Protein AF-A0A091C5Z1-F1 (afdb_monomer_lite)

Secondary structure (DSSP, 8-state):
-PPPPPHHHHHHHHHHHHHS--S---HHHHHHHHHHTTSB-TTSPBPHHHHHTTS-S-----TT--HHHHHHH-TT-

Foldseek 3Di:
DDDDAAPVLVVVQCCCCPVVVDPDDDSVVSRVVCCVVQQAPPVRHGHPVCVVVCVDVDDDDDPPDDPVNVCVVVVVD

Organism: NCBI:txid1302649

Radius of gyration: 13.73 Å; chains: 1; bounding box: 37×22×33 Å

pLDDT: mean 80.73, std 10.39, range [51.59, 94.94]

Sequence (77 aa):
MEIIYPPLVEQSVKYHLQANKQETVNKAEIYRAMVERGILTENGQPTDYALKNGWIKDFYEEEDLSFEMFLDIFPIF

Structure (mmCIF, N/CA/C/O backbone):
data_AF-A0A091C5Z1-F1
#
_entry.id   AF-A0A091C5Z1-F1
#
loop_
_atom_site.group_PDB
_atom_site.id
_atom_site.type_symbol
_atom_site.label_atom_id
_atom_site.label_alt_id
_atom_site.label_comp_id
_atom_site.label_asym_id
_atom_site.label_entity_id
_atom_site.label_seq_id
_atom_site.pdbx_PDB_ins_code
_atom_site.Cartn_x
_atom_site.Cartn_y
_atom_site.Cartn_z
_atom_site.occupancy
_atom_site.B_iso_or_equiv
_atom_site.auth_seq_id
_atom_site.auth_comp_id
_atom_site.auth_asym_id
_atom_site.auth_atom_id
_atom_site.pdbx_PDB_model_num
ATOM 1 N N . MET A 1 1 ? 2.589 -6.766 16.248 1.00 51.59 1 MET A N 1
ATOM 2 C CA . MET A 1 1 ? 3.243 -6.749 14.928 1.00 51.59 1 MET A CA 1
ATOM 3 C C . MET A 1 1 ? 2.531 -5.678 14.131 1.00 51.59 1 MET A C 1
ATOM 5 O O . MET A 1 1 ? 1.324 -5.794 13.951 1.00 51.59 1 MET A O 1
ATOM 9 N N . GLU A 1 2 ? 3.218 -4.587 13.819 1.00 67.56 2 GLU A N 1
ATOM 10 C CA . GLU A 1 2 ? 2.643 -3.473 13.065 1.00 67.56 2 GLU A CA 1
ATOM 11 C C . GLU A 1 2 ? 2.807 -3.769 11.571 1.00 67.56 2 GLU A C 1
ATOM 13 O O . GLU A 1 2 ? 3.890 -4.154 11.136 1.00 67.56 2 GLU A O 1
ATOM 18 N N . ILE A 1 3 ? 1.712 -3.709 10.811 1.00 72.50 3 ILE A N 1
ATOM 19 C CA . ILE A 1 3 ? 1.727 -3.968 9.366 1.00 72.50 3 ILE A CA 1
ATOM 20 C C . ILE A 1 3 ? 1.914 -2.628 8.664 1.00 72.50 3 ILE A C 1
ATOM 22 O O . ILE A 1 3 ? 1.087 -1.729 8.826 1.00 72.50 3 ILE A O 1
ATOM 26 N N . ILE A 1 4 ? 2.979 -2.524 7.874 1.00 77.00 4 ILE A N 1
ATOM 27 C CA . ILE A 1 4 ? 3.267 -1.354 7.046 1.00 77.00 4 ILE A CA 1
ATOM 28 C C . ILE A 1 4 ? 2.563 -1.548 5.704 1.00 77.00 4 ILE A C 1
ATOM 30 O O . ILE A 1 4 ? 2.776 -2.557 5.032 1.00 77.00 4 ILE A O 1
ATOM 34 N N . TYR A 1 5 ? 1.695 -0.607 5.336 1.00 81.88 5 TYR A N 1
ATOM 35 C CA . TYR A 1 5 ? 0.980 -0.639 4.062 1.00 81.88 5 TYR A CA 1
ATOM 36 C C . TYR A 1 5 ? 1.657 0.260 3.023 1.00 81.88 5 TYR A C 1
ATOM 38 O O . TYR A 1 5 ? 2.240 1.280 3.397 1.00 81.88 5 TYR A O 1
ATOM 46 N N . PRO A 1 6 ? 1.525 -0.058 1.720 1.00 83.50 6 PRO A N 1
ATOM 47 C CA . PRO A 1 6 ? 2.062 0.780 0.655 1.00 83.50 6 PRO A CA 1
ATOM 48 C C . PRO A 1 6 ? 1.529 2.221 0.719 1.00 83.50 6 PRO A C 1
ATOM 50 O O . PRO A 1 6 ? 0.348 2.419 1.042 1.00 83.50 6 PRO A O 1
ATOM 53 N N . PRO A 1 7 ? 2.325 3.230 0.317 1.00 83.12 7 PRO A N 1
ATOM 54 C CA . PRO A 1 7 ? 1.915 4.638 0.323 1.00 83.12 7 PRO A CA 1
ATOM 55 C C . PRO A 1 7 ? 0.567 4.911 -0.360 1.00 83.12 7 PRO A C 1
ATOM 57 O O . PRO A 1 7 ? -0.207 5.755 0.092 1.00 83.12 7 PRO A O 1
ATOM 60 N N . LEU A 1 8 ? 0.244 4.167 -1.420 1.00 84.69 8 LEU A N 1
ATOM 61 C CA . LEU A 1 8 ? -1.022 4.291 -2.149 1.00 84.69 8 LEU A CA 1
ATOM 62 C C . LEU A 1 8 ? -2.244 3.881 -1.314 1.00 84.69 8 LEU A C 1
ATOM 64 O O . LEU A 1 8 ? -3.305 4.499 -1.428 1.00 84.69 8 LEU A O 1
ATOM 68 N N . VAL A 1 9 ? -2.094 2.893 -0.429 1.00 87.00 9 VAL A N 1
ATOM 69 C CA . VAL A 1 9 ? -3.141 2.510 0.530 1.00 87.00 9 VAL A CA 1
ATOM 70 C C . VAL A 1 9 ? -3.352 3.643 1.528 1.00 87.00 9 VAL A C 1
ATOM 72 O O . VAL A 1 9 ? -4.487 4.048 1.762 1.00 87.00 9 VAL A O 1
ATOM 75 N N . GLU A 1 10 ? -2.274 4.217 2.066 1.00 85.75 10 GLU A N 1
ATOM 76 C CA . GLU A 1 10 ? -2.347 5.339 3.013 1.00 85.75 10 GLU A CA 1
ATOM 77 C C . GLU A 1 10 ? -2.991 6.584 2.388 1.00 85.75 10 GLU A C 1
ATOM 79 O O . GLU A 1 10 ? -3.799 7.266 3.024 1.00 85.75 10 GLU A O 1
ATOM 84 N N . GLN A 1 11 ? -2.688 6.873 1.122 1.00 84.81 11 GLN A N 1
ATOM 85 C CA . GLN A 1 11 ? -3.337 7.947 0.369 1.00 84.81 11 GLN A CA 1
ATOM 86 C C . GLN A 1 11 ? -4.836 7.685 0.182 1.00 84.81 11 GLN A C 1
ATOM 88 O O . GLN A 1 11 ? -5.647 8.586 0.408 1.00 84.81 11 GLN A O 1
ATOM 93 N N . SER A 1 12 ? -5.217 6.455 -0.173 1.00 86.25 12 SER A N 1
ATOM 94 C CA . SER A 1 12 ? -6.623 6.063 -0.305 1.00 86.25 12 SER A CA 1
ATOM 95 C C . SER A 1 12 ? -7.371 6.197 1.026 1.00 86.25 12 SER A C 1
ATOM 97 O O . SER A 1 12 ? -8.441 6.804 1.080 1.00 86.25 12 SER A O 1
ATOM 99 N N . VAL A 1 13 ? -6.775 5.740 2.129 1.00 87.50 13 VAL A N 1
ATOM 100 C CA . VAL A 1 13 ? -7.333 5.883 3.483 1.00 87.50 13 VAL A CA 1
ATOM 101 C C . VAL A 1 13 ? -7.559 7.353 3.829 1.00 87.50 13 VAL A C 1
ATOM 103 O O . VAL A 1 13 ? -8.658 7.718 4.247 1.00 87.50 13 VAL A O 1
ATOM 106 N N . LYS A 1 14 ? -6.559 8.218 3.606 1.00 86.12 14 LYS A N 1
ATOM 107 C CA . LYS A 1 14 ? -6.686 9.669 3.830 1.00 86.12 14 LYS A CA 1
ATOM 108 C C . LYS A 1 14 ? -7.834 10.262 3.018 1.00 86.12 14 LYS A C 1
ATOM 110 O O . LYS A 1 14 ? -8.633 11.013 3.573 1.00 86.12 14 LYS A O 1
ATOM 115 N N . TYR A 1 15 ? -7.959 9.886 1.746 1.00 85.38 15 TYR A N 1
ATOM 116 C CA . TYR A 1 15 ? -9.072 10.317 0.902 1.00 85.38 15 TYR A CA 1
ATOM 117 C C . TYR A 1 15 ? -10.427 9.871 1.467 1.00 85.38 15 TYR A C 1
ATOM 119 O O . TYR A 1 15 ? -11.337 10.687 1.583 1.00 85.38 15 TYR A O 1
ATOM 127 N N . HIS A 1 16 ? -10.576 8.614 1.886 1.00 84.00 16 HIS A N 1
ATOM 128 C CA . HIS A 1 16 ? -11.834 8.114 2.449 1.00 84.00 16 HIS A CA 1
ATOM 129 C C . HIS A 1 16 ? -12.209 8.781 3.782 1.00 84.00 16 HIS A C 1
ATOM 131 O O . HIS A 1 16 ? -13.370 9.148 3.979 1.00 84.00 16 HIS A O 1
ATOM 137 N N . LEU A 1 17 ? -11.238 9.016 4.663 1.00 86.06 17 LEU A N 1
ATOM 138 C CA . LEU A 1 17 ? -11.469 9.708 5.934 1.00 86.06 17 LEU A CA 1
ATOM 139 C C . LEU A 1 17 ? -11.841 11.185 5.721 1.00 86.06 17 LEU A C 1
ATOM 141 O O . LEU A 1 17 ? -12.764 11.692 6.354 1.00 86.06 17 LEU A O 1
ATOM 145 N N . GLN A 1 18 ? -11.156 11.880 4.808 1.00 84.12 18 GLN A N 1
ATOM 146 C CA . GLN A 1 18 ? -11.336 13.322 4.599 1.00 84.12 18 GLN A CA 1
ATOM 147 C C . GLN A 1 18 ? -12.501 13.658 3.661 1.00 84.12 18 GLN A C 1
ATOM 149 O O . GLN A 1 18 ? -13.311 14.530 3.972 1.00 84.12 18 GLN A O 1
ATOM 154 N N . ALA A 1 19 ? -12.595 12.985 2.512 1.00 76.88 19 ALA A N 1
ATOM 155 C CA . ALA A 1 19 ? -13.576 13.294 1.472 1.00 76.88 19 ALA A CA 1
ATOM 156 C C . ALA A 1 19 ? -14.921 12.597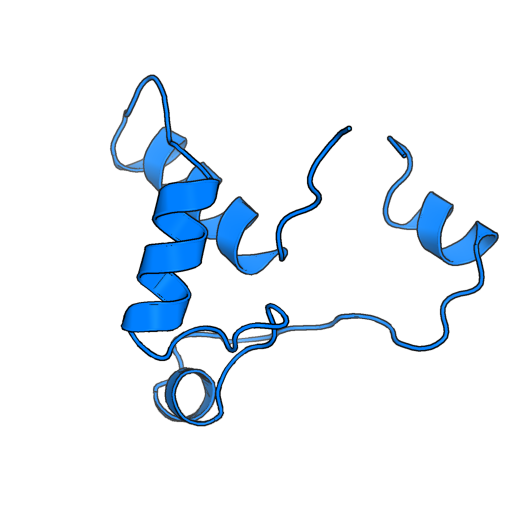 1.710 1.00 76.88 19 ALA A C 1
ATOM 158 O O . ALA A 1 19 ? -15.967 13.209 1.503 1.00 76.88 19 ALA A O 1
ATOM 159 N N . ASN A 1 20 ? -14.909 11.346 2.189 1.00 72.69 20 ASN A N 1
ATOM 160 C CA . ASN A 1 20 ? -16.132 10.564 2.415 1.00 72.69 20 ASN A CA 1
ATOM 161 C C . ASN A 1 20 ? -16.638 10.617 3.866 1.00 72.69 20 ASN A C 1
ATOM 163 O O . ASN A 1 20 ? -17.640 9.974 4.174 1.00 72.69 20 ASN A O 1
ATOM 167 N N . LYS A 1 21 ? -15.972 11.386 4.746 1.00 73.31 21 LYS A N 1
ATOM 168 C CA . LYS A 1 21 ? -16.318 11.554 6.172 1.00 73.31 21 LYS A CA 1
ATOM 169 C C . LYS A 1 21 ? -16.549 10.226 6.904 1.00 73.31 21 LYS A C 1
ATOM 171 O O . LYS A 1 21 ? -17.410 10.137 7.777 1.00 73.31 21 LYS A O 1
ATOM 176 N N . GLN A 1 22 ? -15.815 9.180 6.533 1.00 75.19 22 GLN A N 1
ATOM 177 C CA . GLN A 1 22 ? -15.863 7.923 7.271 1.00 75.19 22 GLN A CA 1
ATOM 178 C C . GLN A 1 22 ? -15.115 8.094 8.596 1.00 75.19 22 GLN A C 1
ATOM 180 O O . GLN A 1 22 ? -14.020 8.646 8.618 1.00 75.19 22 GLN A O 1
ATOM 185 N N . GLU A 1 23 ? -15.697 7.621 9.701 1.00 73.38 23 GLU A N 1
ATOM 186 C CA . GLU A 1 23 ? -15.048 7.673 11.021 1.00 73.38 23 GLU A CA 1
ATOM 187 C C . GLU A 1 23 ? -13.887 6.679 11.132 1.00 73.38 23 GLU A C 1
ATOM 189 O O . GLU A 1 23 ? -12.913 6.930 11.836 1.00 73.38 23 GLU A O 1
ATOM 194 N N . THR A 1 24 ? -13.977 5.550 10.425 1.00 79.31 24 THR A N 1
ATOM 195 C CA . THR A 1 24 ? -12.946 4.510 10.412 1.00 79.31 24 THR A CA 1
ATOM 196 C C . THR A 1 24 ? -12.835 3.890 9.025 1.00 79.31 24 THR A C 1
ATOM 198 O O . THR A 1 24 ? -13.823 3.771 8.300 1.00 79.31 24 THR A O 1
ATOM 201 N N . VAL A 1 25 ? -11.616 3.505 8.649 1.00 84.06 25 VAL A N 1
ATOM 202 C CA . VAL A 1 25 ? -11.313 2.867 7.366 1.00 84.06 25 VAL A CA 1
ATOM 203 C C . VAL A 1 25 ? -10.373 1.698 7.623 1.00 84.06 25 VAL A C 1
ATOM 205 O O . VAL A 1 25 ? -9.322 1.859 8.244 1.00 84.06 25 VAL A O 1
ATOM 208 N N . ASN A 1 26 ? -10.744 0.515 7.138 1.00 89.69 26 ASN A N 1
ATOM 209 C CA . ASN A 1 26 ? -9.921 -0.676 7.269 1.00 89.69 26 ASN A CA 1
ATOM 210 C C . ASN A 1 26 ? -8.853 -0.714 6.163 1.00 89.69 26 ASN A C 1
ATOM 212 O O . ASN A 1 26 ? -9.150 -0.966 4.994 1.00 89.69 26 ASN A O 1
ATOM 216 N N . LYS A 1 27 ? -7.591 -0.492 6.548 1.00 89.50 27 LYS A N 1
ATOM 217 C CA . LYS A 1 27 ? -6.444 -0.491 5.626 1.00 89.50 27 LYS A CA 1
ATOM 218 C C . LYS A 1 27 ? -6.270 -1.823 4.891 1.00 89.50 27 LYS A C 1
ATOM 220 O O . LYS A 1 27 ? -5.964 -1.822 3.703 1.00 89.50 27 LYS A O 1
ATOM 225 N N . ALA A 1 28 ? -6.521 -2.946 5.568 1.00 90.00 28 ALA A N 1
ATOM 226 C CA . ALA A 1 28 ? -6.396 -4.277 4.975 1.00 90.00 28 ALA A CA 1
ATOM 227 C C . ALA A 1 28 ? -7.424 -4.496 3.858 1.00 90.00 28 ALA A C 1
ATOM 229 O O . ALA A 1 28 ? -7.115 -5.083 2.822 1.00 90.00 28 ALA A O 1
ATOM 230 N N . GLU A 1 29 ? -8.645 -3.996 4.052 1.00 91.69 29 GLU A N 1
ATOM 231 C CA . GLU A 1 29 ? -9.699 -4.082 3.042 1.00 91.69 29 GLU A CA 1
ATOM 232 C C . GLU A 1 29 ? -9.398 -3.200 1.838 1.00 91.69 29 GLU A C 1
ATOM 234 O O . GLU A 1 29 ? -9.596 -3.654 0.714 1.00 91.69 29 GLU A O 1
ATOM 239 N N . ILE A 1 30 ? -8.869 -1.990 2.052 1.00 90.94 30 ILE A N 1
ATOM 240 C CA . ILE A 1 30 ? -8.413 -1.126 0.956 1.00 90.94 30 ILE A CA 1
ATOM 241 C C . ILE A 1 30 ? -7.283 -1.796 0.182 1.00 90.94 30 ILE A C 1
ATOM 243 O O . ILE A 1 30 ? -7.351 -1.864 -1.043 1.00 90.94 30 ILE A O 1
ATOM 247 N N . TYR A 1 31 ? -6.282 -2.340 0.873 1.00 91.56 31 TYR A N 1
ATOM 248 C CA . TYR A 1 31 ? -5.179 -3.034 0.219 1.00 91.56 31 TYR A CA 1
ATOM 249 C C . TYR A 1 31 ? -5.679 -4.191 -0.653 1.00 91.56 31 TYR A C 1
ATOM 251 O O . TYR A 1 31 ? -5.415 -4.220 -1.855 1.00 91.56 31 TYR A O 1
ATOM 259 N N . ARG A 1 32 ? -6.494 -5.087 -0.083 1.00 92.94 32 ARG A N 1
ATOM 260 C CA . ARG A 1 32 ? -7.096 -6.206 -0.821 1.00 92.94 32 ARG A CA 1
ATOM 261 C C . ARG A 1 32 ? -7.907 -5.719 -2.022 1.00 92.94 32 ARG A C 1
ATOM 263 O O . ARG A 1 32 ? -7.742 -6.229 -3.123 1.00 92.94 32 ARG A O 1
ATOM 270 N N . ALA A 1 33 ? -8.730 -4.693 -1.829 1.00 93.00 33 ALA A N 1
ATOM 271 C CA . ALA A 1 33 ? -9.543 -4.088 -2.876 1.00 93.00 33 ALA A CA 1
ATOM 272 C C . ALA A 1 33 ? -8.710 -3.493 -4.025 1.00 93.00 33 ALA A C 1
ATOM 274 O O . ALA A 1 33 ? -9.173 -3.509 -5.169 1.00 93.00 33 ALA A O 1
ATOM 275 N N . MET A 1 34 ? -7.527 -2.945 -3.737 1.00 92.12 34 MET A N 1
ATOM 276 C CA . MET A 1 34 ? -6.602 -2.414 -4.741 1.00 92.12 34 MET A CA 1
ATOM 277 C C . MET A 1 34 ? -5.896 -3.536 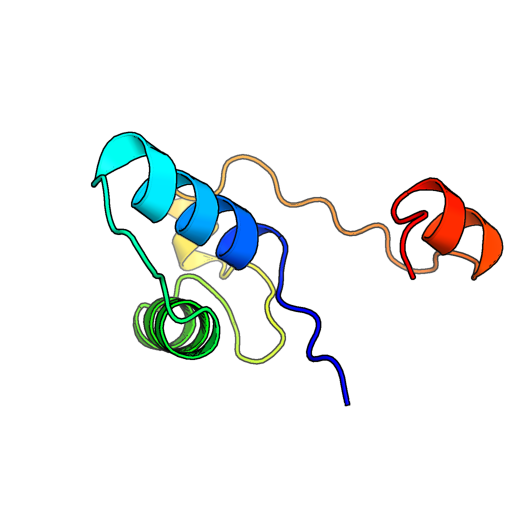-5.504 1.00 92.12 34 MET A C 1
ATOM 279 O O . MET A 1 34 ? -5.743 -3.418 -6.719 1.00 92.12 34 MET A O 1
ATOM 283 N N . VAL A 1 35 ? -5.535 -4.632 -4.833 1.00 93.19 35 VAL A N 1
ATOM 284 C CA . VAL A 1 35 ? -4.959 -5.821 -5.483 1.00 93.19 35 VAL A CA 1
ATOM 285 C C . VAL A 1 35 ? -5.982 -6.502 -6.395 1.00 93.19 35 VAL A C 1
ATOM 287 O O . VAL A 1 35 ? -5.711 -6.727 -7.571 1.00 93.19 35 VAL A O 1
ATOM 290 N N . GLU A 1 36 ? -7.202 -6.739 -5.909 1.00 94.94 36 GLU A N 1
ATOM 291 C CA . GLU A 1 36 ? -8.290 -7.360 -6.686 1.00 94.94 36 GLU A CA 1
ATOM 292 C C . GLU A 1 36 ? -8.668 -6.552 -7.936 1.00 94.94 36 GLU A C 1
ATOM 294 O O . GLU A 1 36 ? -9.044 -7.116 -8.962 1.00 94.94 36 GLU A O 1
ATOM 299 N N . ARG A 1 37 ? -8.558 -5.221 -7.867 1.00 92.38 37 ARG A N 1
ATOM 300 C CA . ARG A 1 37 ? -8.811 -4.319 -9.003 1.00 92.38 37 ARG A CA 1
ATOM 301 C C . ARG A 1 37 ? -7.615 -4.182 -9.946 1.00 92.38 37 ARG A C 1
ATOM 303 O O . ARG A 1 37 ? -7.701 -3.427 -10.912 1.00 92.38 37 ARG A O 1
ATOM 310 N N . GLY A 1 38 ? -6.506 -4.864 -9.663 1.00 92.19 38 GLY A N 1
ATOM 311 C CA . GLY A 1 38 ? -5.274 -4.763 -10.433 1.00 92.19 38 GLY A CA 1
ATOM 312 C C . GLY A 1 38 ? -4.659 -3.369 -10.376 1.00 92.19 38 GLY A C 1
ATOM 313 O O . GLY A 1 38 ? -4.032 -2.958 -11.344 1.00 92.19 38 GLY A O 1
ATOM 314 N N . ILE A 1 39 ? -4.871 -2.617 -9.293 1.00 90.81 39 ILE A N 1
ATOM 315 C CA . ILE A 1 39 ? -4.231 -1.313 -9.067 1.00 90.81 39 ILE A CA 1
ATOM 316 C C . ILE A 1 39 ? -2.843 -1.519 -8.463 1.00 90.81 39 ILE A C 1
ATOM 318 O O . ILE A 1 39 ? -1.876 -0.902 -8.908 1.00 90.81 39 ILE A O 1
ATOM 322 N N . LEU A 1 40 ? -2.770 -2.414 -7.476 1.00 91.44 40 LEU A N 1
ATOM 323 C CA . LEU A 1 40 ? -1.536 -2.863 -6.847 1.00 91.44 40 LEU A CA 1
ATOM 324 C C . LEU A 1 40 ? -1.285 -4.338 -7.164 1.00 91.44 40 LEU A C 1
ATOM 326 O O . LEU A 1 40 ? -2.215 -5.112 -7.380 1.00 91.44 40 LEU A O 1
ATOM 330 N N . THR A 1 41 ? -0.025 -4.728 -7.164 1.00 89.31 41 THR A N 1
ATOM 331 C CA . THR A 1 41 ? 0.428 -6.117 -7.097 1.00 89.31 41 THR A CA 1
ATOM 332 C C . THR A 1 41 ? 0.372 -6.636 -5.654 1.00 89.31 41 THR A C 1
ATOM 334 O O . THR A 1 41 ? 0.209 -5.870 -4.704 1.00 89.31 41 THR A O 1
ATOM 337 N N . GLU A 1 42 ? 0.554 -7.945 -5.456 1.00 86.25 42 GLU A N 1
ATOM 338 C CA . GLU A 1 42 ? 0.565 -8.564 -4.117 1.00 86.25 42 GLU A CA 1
ATOM 339 C C . GLU A 1 42 ? 1.729 -8.109 -3.219 1.00 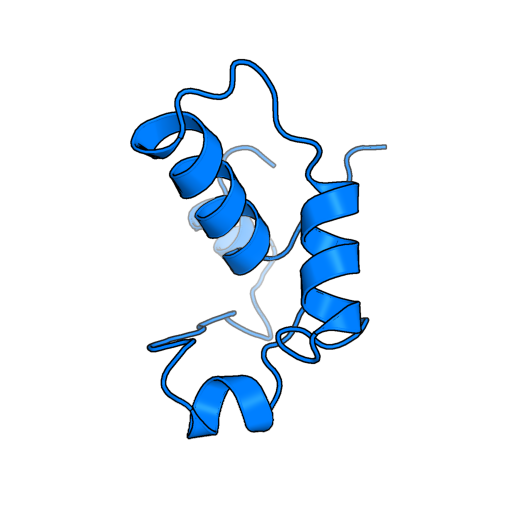86.25 42 GLU A C 1
ATOM 341 O O . GLU A 1 42 ? 1.655 -8.271 -2.000 1.00 86.25 42 GLU A O 1
ATOM 346 N N . ASN A 1 43 ? 2.788 -7.538 -3.801 1.00 84.75 43 ASN A N 1
ATOM 347 C CA . ASN A 1 43 ? 3.899 -6.903 -3.083 1.00 84.75 43 ASN A CA 1
ATOM 348 C C . ASN A 1 43 ? 3.700 -5.389 -2.885 1.00 84.75 43 ASN A C 1
ATOM 350 O O . ASN A 1 43 ? 4.602 -4.729 -2.384 1.00 84.75 43 ASN A O 1
ATOM 354 N N . GLY A 1 44 ? 2.544 -4.831 -3.259 1.00 82.56 44 GLY A N 1
ATOM 355 C CA . GLY A 1 44 ? 2.209 -3.432 -2.996 1.00 82.56 44 GLY A CA 1
ATOM 356 C C . GLY A 1 44 ? 2.737 -2.417 -4.006 1.00 82.56 44 GLY A C 1
ATOM 357 O O . GLY A 1 44 ? 2.551 -1.219 -3.795 1.00 82.56 44 GLY A O 1
ATOM 358 N N . GLN A 1 45 ? 3.327 -2.874 -5.112 1.00 87.06 45 GLN A N 1
ATOM 359 C CA . GLN A 1 45 ? 3.751 -2.008 -6.208 1.00 87.06 45 GLN A CA 1
ATOM 360 C C . GLN A 1 45 ? 2.570 -1.666 -7.135 1.00 87.06 45 GLN A C 1
ATOM 362 O O . GLN A 1 45 ? 1.640 -2.461 -7.286 1.00 87.06 45 GLN A O 1
ATOM 367 N N . PRO A 1 46 ? 2.573 -0.495 -7.787 1.00 88.75 46 PRO A N 1
ATOM 368 C CA . PRO A 1 46 ? 1.653 -0.187 -8.878 1.00 88.75 46 PRO A CA 1
ATOM 369 C C . PRO A 1 46 ? 1.714 -1.228 -9.995 1.00 88.75 46 PRO A C 1
ATOM 371 O O . PRO A 1 46 ? 2.795 -1.658 -10.391 1.00 88.75 46 PRO A O 1
ATOM 374 N N . THR A 1 47 ? 0.572 -1.573 -10.583 1.00 90.56 47 THR A N 1
ATOM 375 C CA . THR A 1 47 ? 0.577 -2.358 -11.824 1.00 90.56 47 THR A CA 1
ATOM 376 C C . THR A 1 47 ? 0.782 -1.466 -13.051 1.00 90.56 47 THR A C 1
ATOM 378 O O . THR A 1 47 ? 0.360 -0.305 -13.089 1.00 90.56 47 THR A O 1
ATOM 381 N N . ASP A 1 48 ? 1.302 -2.053 -14.130 1.00 88.75 48 ASP A N 1
ATOM 382 C CA . ASP A 1 48 ? 1.343 -1.412 -15.452 1.00 88.75 48 ASP A CA 1
ATOM 383 C C . ASP A 1 48 ? -0.035 -0.933 -15.925 1.00 88.75 48 ASP A C 1
ATOM 385 O O . ASP A 1 48 ? -0.148 0.062 -16.641 1.00 88.75 48 ASP A O 1
ATOM 389 N N . TYR A 1 49 ? -1.096 -1.652 -15.549 1.00 88.94 49 TYR A N 1
ATOM 390 C CA . TYR A 1 49 ? -2.466 -1.274 -15.874 1.00 88.94 49 TYR A CA 1
ATOM 391 C C . TYR A 1 49 ? -2.839 0.052 -15.205 1.00 88.94 49 TYR A C 1
ATOM 393 O O . TYR A 1 49 ? -3.321 0.962 -15.880 1.00 88.94 49 TYR A O 1
ATOM 401 N N . ALA A 1 50 ? -2.564 0.203 -13.911 1.00 88.88 50 ALA A N 1
ATOM 402 C CA . ALA A 1 50 ? -2.859 1.428 -13.176 1.00 88.88 50 ALA A CA 1
ATOM 403 C C . ALA A 1 50 ? -2.051 2.629 -13.690 1.00 88.88 50 ALA A C 1
ATOM 405 O O . ALA A 1 50 ? -2.595 3.729 -13.824 1.00 88.88 50 ALA A O 1
ATOM 406 N N . LEU A 1 51 ? -0.781 2.403 -14.041 1.00 86.81 51 LEU A N 1
ATOM 407 C CA . LEU A 1 51 ? 0.098 3.419 -14.625 1.00 86.81 51 LEU A CA 1
ATOM 408 C C . LEU A 1 51 ? -0.402 3.872 -16.003 1.00 86.81 51 LEU A C 1
ATOM 410 O O . LEU A 1 51 ? -0.560 5.067 -16.246 1.00 86.81 51 LEU A O 1
ATOM 414 N N . LYS A 1 52 ? -0.738 2.933 -16.898 1.00 87.38 52 LYS A N 1
ATOM 415 C CA . LYS A 1 52 ? -1.236 3.248 -18.253 1.00 87.38 52 LYS A CA 1
ATOM 416 C C . LYS A 1 52 ? -2.557 4.008 -18.247 1.00 87.38 52 LYS A C 1
ATOM 418 O O . LYS A 1 52 ? -2.786 4.829 -19.130 1.00 87.38 52 LYS A O 1
ATOM 423 N N . ASN A 1 53 ? -3.419 3.748 -17.267 1.00 85.94 53 ASN A N 1
ATOM 424 C CA . ASN A 1 53 ? -4.680 4.474 -17.110 1.00 85.94 53 ASN A CA 1
ATOM 425 C C . ASN A 1 53 ? -4.511 5.832 -16.402 1.00 85.94 53 ASN A C 1
ATOM 427 O O . ASN A 1 53 ? -5.495 6.550 -16.222 1.00 85.94 53 ASN A O 1
ATOM 431 N N . GLY A 1 54 ? -3.288 6.201 -16.001 1.00 82.12 54 GLY A N 1
ATOM 432 C CA . GLY A 1 54 ? -2.994 7.472 -15.338 1.00 82.12 54 GLY A CA 1
ATOM 433 C C . GLY A 1 54 ? -3.587 7.590 -13.933 1.00 82.12 54 GLY A C 1
ATOM 434 O O . GLY A 1 54 ? -3.769 8.701 -13.438 1.00 82.12 54 GLY A O 1
ATOM 435 N N . TRP A 1 55 ? -3.926 6.466 -13.294 1.00 81.88 55 TRP A N 1
ATOM 436 C CA . TRP A 1 55 ? -4.492 6.449 -11.940 1.00 81.88 55 TRP A CA 1
ATOM 437 C C . TRP A 1 55 ? -3.434 6.700 -10.871 1.00 81.88 55 TRP A C 1
ATOM 439 O O . TRP A 1 55 ? -3.741 7.213 -9.799 1.00 81.88 55 TRP A O 1
ATOM 449 N N . ILE A 1 56 ? -2.187 6.354 -11.184 1.00 78.94 56 ILE A N 1
ATOM 450 C CA . ILE A 1 56 ? -1.020 6.591 -10.346 1.00 78.94 56 ILE A CA 1
ATOM 451 C C . ILE A 1 56 ? -0.111 7.509 -11.152 1.00 78.94 56 ILE A C 1
ATOM 453 O O . ILE A 1 56 ? 0.370 7.129 -12.216 1.00 78.94 56 ILE A O 1
ATOM 457 N N . LYS A 1 57 ? 0.041 8.748 -10.677 1.00 65.69 57 LYS A N 1
ATOM 458 C CA . LYS A 1 57 ? 0.854 9.765 -11.353 1.00 65.69 57 LYS A CA 1
ATOM 459 C C . LYS A 1 57 ? 2.342 9.545 -11.123 1.00 65.69 57 LYS A C 1
ATOM 461 O O . LYS A 1 57 ? 3.094 9.634 -12.077 1.00 65.69 57 LYS A O 1
ATOM 466 N N . ASP A 1 58 ? 2.706 9.231 -9.882 1.00 57.22 58 ASP A N 1
ATOM 467 C CA . ASP A 1 58 ? 4.077 9.032 -9.433 1.00 57.22 58 ASP A CA 1
ATOM 468 C C . ASP A 1 58 ? 4.076 8.055 -8.249 1.00 57.22 58 ASP A C 1
ATOM 470 O O . ASP A 1 58 ? 3.327 8.239 -7.284 1.00 57.22 58 ASP A O 1
AT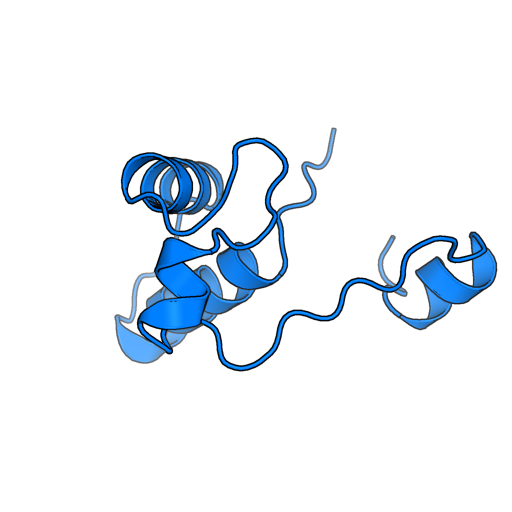OM 474 N N . PHE A 1 59 ? 4.894 7.007 -8.328 1.00 60.34 59 PHE A N 1
ATOM 475 C CA . PHE A 1 59 ? 5.197 6.106 -7.218 1.00 60.34 59 PHE A CA 1
ATOM 476 C C . PHE A 1 59 ? 6.714 6.013 -7.113 1.00 60.34 59 PHE A C 1
ATOM 478 O O . PHE A 1 59 ? 7.363 5.463 -7.999 1.00 60.34 59 PHE A O 1
ATOM 485 N N . TYR A 1 60 ? 7.258 6.601 -6.052 1.00 60.41 60 TYR A N 1
ATOM 486 C CA . TYR A 1 60 ? 8.682 6.593 -5.757 1.00 60.41 60 TYR A CA 1
ATOM 487 C C . TYR A 1 60 ? 8.876 5.858 -4.434 1.00 60.41 60 TYR A C 1
ATOM 489 O O . TYR A 1 60 ? 8.616 6.413 -3.368 1.00 60.41 60 TYR A O 1
ATOM 497 N N . GLU A 1 61 ? 9.285 4.598 -4.520 1.00 62.44 61 GLU A N 1
ATOM 498 C CA . GLU A 1 61 ? 9.983 3.922 -3.430 1.00 62.44 61 GLU A CA 1
ATOM 499 C C . GLU A 1 61 ? 11.470 4.001 -3.763 1.00 62.44 61 GLU A C 1
ATOM 501 O O . GLU A 1 61 ? 11.885 3.601 -4.850 1.00 62.44 61 GLU A O 1
ATOM 506 N N . GLU A 1 62 ? 12.263 4.585 -2.866 1.00 64.94 62 GLU A N 1
ATOM 507 C CA . GLU A 1 62 ? 13.713 4.495 -2.993 1.00 64.94 62 GLU A CA 1
ATOM 508 C C . GLU A 1 62 ? 14.128 3.067 -2.623 1.00 64.94 62 GLU A C 1
ATOM 510 O O . GLU A 1 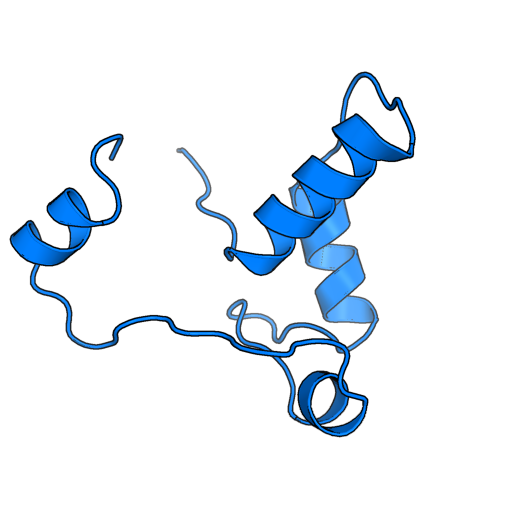62 ? 13.993 2.633 -1.477 1.00 64.94 62 GLU A O 1
ATOM 515 N N . GLU A 1 63 ? 14.577 2.316 -3.627 1.00 64.69 63 GLU A N 1
ATOM 516 C CA . GLU A 1 63 ? 15.219 1.019 -3.429 1.00 64.69 63 GLU A CA 1
ATOM 517 C C . GLU A 1 63 ? 16.640 1.223 -2.868 1.00 64.69 63 GLU A C 1
ATOM 519 O O . GLU A 1 63 ? 17.236 2.289 -3.020 1.00 64.69 63 GLU A O 1
ATOM 524 N N . ASP A 1 64 ? 17.181 0.205 -2.192 1.00 73.00 64 ASP A N 1
ATOM 525 C CA . ASP A 1 64 ? 18.533 0.215 -1.605 1.00 73.00 64 ASP A CA 1
ATOM 526 C C . ASP A 1 64 ? 18.811 1.319 -0.559 1.00 73.00 64 ASP A C 1
ATOM 528 O O . ASP A 1 64 ? 19.966 1.672 -0.300 1.00 73.00 64 ASP A O 1
ATOM 532 N N . LEU A 1 65 ? 17.769 1.833 0.105 1.00 75.44 65 LEU A N 1
ATOM 533 C CA . LEU A 1 65 ? 17.928 2.734 1.248 1.00 75.44 65 LEU A CA 1
ATOM 534 C C . LEU A 1 65 ? 18.758 2.079 2.359 1.00 75.44 65 LEU A C 1
ATOM 536 O O . LEU A 1 65 ? 18.476 0.964 2.811 1.00 75.44 65 LEU A O 1
ATOM 540 N N . SER A 1 66 ? 19.746 2.815 2.874 1.00 81.31 66 SER A N 1
ATOM 541 C CA . SER A 1 66 ? 20.333 2.466 4.165 1.00 81.31 66 SER A CA 1
ATOM 542 C C . SER A 1 66 ? 19.277 2.630 5.261 1.00 81.31 66 SER A C 1
ATOM 544 O O . SER A 1 66 ? 18.342 3.421 5.131 1.00 81.31 66 SER A O 1
ATOM 546 N N . PHE A 1 67 ? 19.431 1.911 6.374 1.00 78.94 67 PHE A N 1
ATOM 547 C CA . PHE A 1 67 ? 18.501 2.047 7.497 1.00 78.94 67 PHE A CA 1
ATOM 548 C C . PHE A 1 67 ? 18.421 3.494 8.020 1.00 78.94 67 PHE A C 1
ATOM 550 O O . PHE A 1 67 ? 17.349 3.954 8.389 1.00 78.94 67 PHE A O 1
ATOM 557 N N . GLU A 1 68 ? 19.530 4.237 7.983 1.00 84.62 68 GLU A N 1
ATOM 558 C CA . GLU A 1 68 ? 19.563 5.656 8.358 1.00 84.62 68 GLU A CA 1
ATOM 559 C C . GLU A 1 68 ? 18.722 6.516 7.404 1.00 84.62 68 GLU A C 1
ATOM 561 O O . GLU A 1 68 ? 17.870 7.275 7.858 1.00 84.62 68 GLU A O 1
ATOM 566 N N . MET A 1 69 ? 18.882 6.337 6.088 1.00 78.94 69 MET A N 1
ATOM 567 C CA . MET A 1 69 ? 18.085 7.067 5.093 1.00 78.94 69 MET A CA 1
ATOM 568 C C . MET A 1 69 ? 16.599 6.695 5.164 1.00 78.94 69 MET A C 1
ATOM 570 O O . MET A 1 69 ? 15.729 7.542 4.970 1.00 78.94 69 MET A O 1
ATOM 574 N N . PHE A 1 70 ? 16.293 5.434 5.477 1.00 79.94 70 PHE A N 1
ATOM 575 C CA . PHE A 1 70 ? 14.925 4.990 5.722 1.00 79.94 70 PHE A CA 1
ATOM 576 C C . PHE A 1 70 ? 14.293 5.734 6.908 1.00 79.94 70 PHE A C 1
ATOM 578 O O . PHE A 1 70 ? 13.173 6.231 6.785 1.00 79.94 70 PHE A O 1
ATOM 585 N N . LEU A 1 71 ? 15.007 5.856 8.032 1.00 79.94 71 LEU A N 1
ATOM 586 C CA . LEU A 1 71 ? 14.521 6.578 9.213 1.00 79.94 71 LEU A CA 1
ATOM 587 C C . LEU A 1 71 ? 14.359 8.084 8.961 1.00 79.94 71 LEU A C 1
ATOM 589 O O . LEU A 1 71 ? 13.447 8.689 9.5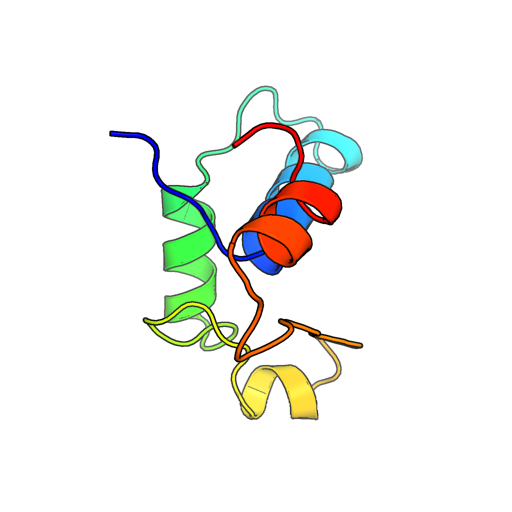19 1.00 79.94 71 LEU A O 1
ATOM 593 N N . ASP A 1 72 ? 15.174 8.689 8.096 1.00 78.56 72 ASP A N 1
ATOM 594 C CA . ASP A 1 72 ? 15.018 10.102 7.719 1.00 78.56 72 ASP A CA 1
ATOM 595 C C . ASP A 1 72 ? 13.705 10.361 6.962 1.00 78.56 72 ASP A C 1
ATOM 597 O O . ASP A 1 72 ? 13.029 11.369 7.190 1.00 78.56 72 ASP A O 1
ATOM 601 N N . ILE A 1 73 ? 13.319 9.444 6.070 1.00 72.50 73 ILE A N 1
ATOM 602 C CA . ILE A 1 73 ? 12.065 9.533 5.304 1.00 72.50 73 ILE A CA 1
ATOM 603 C C . ILE A 1 73 ? 10.871 9.132 6.181 1.00 72.50 73 ILE A C 1
ATOM 605 O O . ILE A 1 73 ? 9.780 9.701 6.065 1.00 72.50 73 ILE A O 1
ATOM 609 N N . PHE A 1 74 ? 11.074 8.178 7.091 1.00 71.19 74 PHE A N 1
ATOM 610 C CA . PHE A 1 74 ? 10.036 7.617 7.945 1.00 71.19 74 PHE A CA 1
ATOM 611 C C . PHE A 1 74 ? 10.430 7.639 9.441 1.00 71.19 74 PHE A C 1
ATOM 613 O O . PHE A 1 74 ? 10.637 6.590 10.047 1.00 71.19 74 PHE A O 1
ATOM 620 N N . PRO A 1 75 ? 10.444 8.817 10.095 1.00 58.75 75 PRO A N 1
ATOM 621 C CA . PRO A 1 75 ? 11.020 9.005 11.438 1.00 58.75 75 PRO A CA 1
ATOM 622 C C . PRO A 1 75 ? 10.178 8.464 12.606 1.00 58.75 75 PRO A C 1
ATOM 624 O O . PRO A 1 75 ? 10.498 8.717 13.766 1.00 58.75 75 PRO A O 1
ATOM 627 N N . ILE A 1 76 ? 9.064 7.785 12.323 1.00 65.12 76 ILE A N 1
ATOM 628 C CA . ILE A 1 76 ? 8.149 7.226 13.337 1.00 65.12 76 ILE A CA 1
ATOM 629 C C . ILE A 1 76 ? 8.326 5.694 13.467 1.00 65.12 76 ILE A C 1
ATOM 631 O O . ILE A 1 76 ? 7.660 5.076 14.295 1.00 65.12 76 ILE A O 1
ATOM 635 N N . PHE A 1 77 ? 9.240 5.087 12.699 1.00 53.44 77 PHE A N 1
ATOM 636 C CA . PHE A 1 77 ? 9.613 3.670 12.814 1.00 53.44 77 PHE A CA 1
ATOM 637 C C . PHE A 1 77 ? 10.825 3.441 13.719 1.00 53.44 77 PHE A C 1
ATOM 639 O O . PHE A 1 77 ? 11.685 4.344 13.811 1.00 53.44 77 PHE A O 1
#